Protein AF-A0A6V8NRU1-F1 (afdb_monomer_lite)

Structure (mmCIF, N/CA/C/O backbone):
data_AF-A0A6V8NRU1-F1
#
_entry.id   AF-A0A6V8NRU1-F1
#
loop_
_atom_site.group_PDB
_atom_site.id
_atom_site.type_symbol
_atom_site.label_atom_id
_atom_site.label_alt_id
_atom_site.label_comp_id
_atom_site.label_asym_id
_atom_site.label_entity_id
_atom_site.label_seq_id
_atom_site.pdbx_PDB_ins_code
_atom_site.Cartn_x
_atom_site.Cartn_y
_atom_site.Cartn_z
_atom_site.occupancy
_atom_site.B_iso_or_equiv
_atom_site.auth_seq_id
_atom_site.auth_comp_id
_atom_site.auth_asym_id
_atom_site.auth_atom_id
_atom_site.pdbx_PDB_model_num
ATOM 1 N N . ALA A 1 1 ? 8.010 -3.815 -4.940 1.00 85.75 1 ALA A N 1
ATOM 2 C CA . ALA A 1 1 ? 7.637 -4.347 -3.633 1.00 85.75 1 ALA A CA 1
ATOM 3 C C . ALA A 1 1 ? 7.348 -3.176 -2.718 1.00 85.75 1 ALA A C 1
ATOM 5 O O . ALA A 1 1 ? 8.067 -2.179 -2.799 1.00 85.75 1 ALA A O 1
ATOM 6 N N . GLU A 1 2 ? 6.309 -3.306 -1.908 1.00 90.31 2 GLU A N 1
ATOM 7 C CA . GLU A 1 2 ? 5.786 -2.285 -0.998 1.00 90.31 2 GLU A CA 1
ATOM 8 C C . GLU A 1 2 ? 5.413 -2.952 0.327 1.00 90.31 2 GLU A C 1
ATOM 10 O O . GLU A 1 2 ? 4.991 -4.106 0.329 1.00 90.31 2 GLU A O 1
ATOM 15 N N . LEU A 1 3 ? 5.564 -2.232 1.436 1.00 89.31 3 LEU A N 1
ATOM 16 C CA . LEU A 1 3 ? 4.968 -2.574 2.721 1.00 89.31 3 LEU A CA 1
ATOM 17 C C . LEU A 1 3 ? 4.166 -1.361 3.193 1.00 89.31 3 LEU A C 1
ATOM 19 O O . LEU A 1 3 ? 4.738 -0.279 3.337 1.00 89.31 3 LEU A O 1
ATOM 23 N N . GLY A 1 4 ? 2.878 -1.551 3.458 1.00 89.19 4 GLY A N 1
ATOM 24 C CA . GLY A 1 4 ? 1.996 -0.512 3.969 1.00 89.19 4 GLY A CA 1
ATOM 25 C C . GLY A 1 4 ? 1.257 -0.942 5.232 1.00 89.19 4 GLY A C 1
ATOM 26 O O . GLY A 1 4 ? 1.051 -2.128 5.490 1.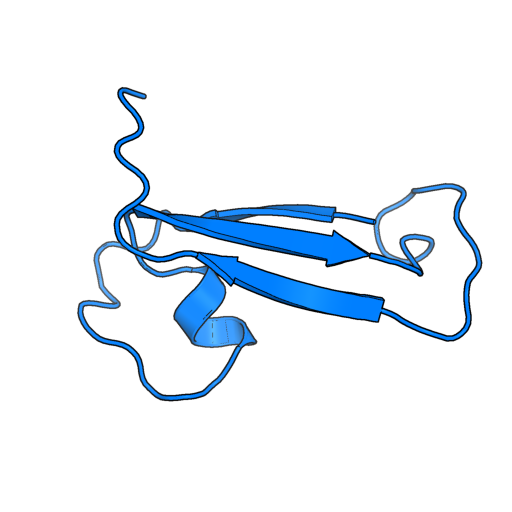00 89.19 4 GLY A O 1
ATOM 27 N N . ILE A 1 5 ? 0.897 0.052 6.044 1.00 90.50 5 ILE A N 1
ATOM 28 C CA . ILE A 1 5 ? 0.113 -0.110 7.270 1.00 90.50 5 ILE A CA 1
ATOM 29 C C . ILE A 1 5 ? -1.125 0.770 7.132 1.00 90.50 5 ILE A C 1
ATOM 31 O O . ILE A 1 5 ? -1.014 1.971 6.869 1.00 90.50 5 ILE A O 1
ATOM 35 N N . GLY A 1 6 ? -2.297 0.177 7.317 1.00 90.38 6 GLY A N 1
ATOM 36 C CA . GLY A 1 6 ? -3.559 0.888 7.298 1.00 90.38 6 GLY A CA 1
ATOM 37 C C . GLY A 1 6 ? -3.751 1.713 8.571 1.00 90.38 6 GLY A C 1
ATOM 38 O O . GLY A 1 6 ? -3.588 1.227 9.693 1.00 90.38 6 GLY A O 1
ATOM 39 N N . LEU A 1 7 ? -4.081 2.994 8.389 1.00 90.81 7 LEU A N 1
ATOM 40 C CA . LEU A 1 7 ? -4.179 3.996 9.460 1.00 90.81 7 LEU A CA 1
ATOM 41 C C . LEU A 1 7 ? -5.481 4.809 9.409 1.00 90.81 7 LEU A C 1
ATOM 43 O O . LEU A 1 7 ? -5.625 5.780 10.146 1.00 90.81 7 LEU A O 1
ATOM 47 N N . ASN A 1 8 ? -6.425 4.467 8.530 1.00 91.62 8 ASN A N 1
ATOM 48 C CA . ASN A 1 8 ? -7.671 5.207 8.373 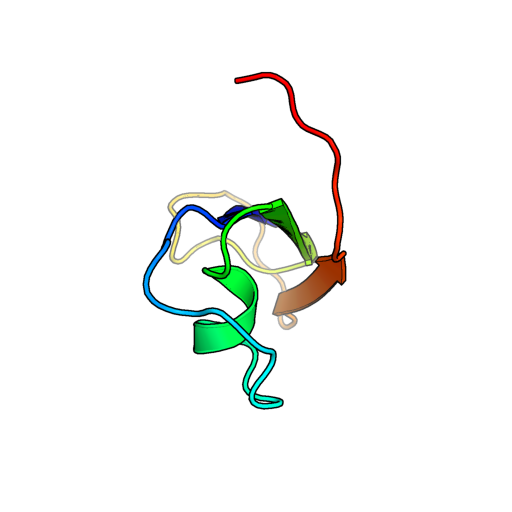1.00 91.62 8 ASN A CA 1
ATOM 49 C C . ASN A 1 8 ? -8.729 4.708 9.378 1.00 91.62 8 ASN A C 1
ATOM 51 O O . ASN A 1 8 ? -9.246 3.602 9.208 1.00 91.62 8 ASN A O 1
ATOM 55 N N . PRO A 1 9 ? -9.111 5.514 10.389 1.00 89.50 9 PRO A N 1
ATOM 56 C CA . PRO A 1 9 ? -10.103 5.115 11.387 1.00 89.50 9 PRO A CA 1
ATOM 57 C C . PRO A 1 9 ? -11.545 5.169 10.861 1.00 89.50 9 PRO A C 1
ATOM 59 O O . PRO A 1 9 ? -12.452 4.659 11.511 1.00 89.50 9 PRO A O 1
ATOM 62 N N . MET A 1 10 ? -11.778 5.802 9.704 1.00 92.44 10 MET A N 1
ATOM 63 C CA . MET A 1 10 ? -13.115 5.941 9.118 1.00 92.44 10 MET A CA 1
ATOM 64 C C . MET A 1 10 ? -13.559 4.687 8.364 1.00 92.44 10 MET A C 1
ATOM 66 O O . MET A 1 10 ? -14.748 4.519 8.106 1.00 92.44 10 MET A O 1
ATOM 70 N N . ILE A 1 11 ? -12.620 3.811 7.996 1.00 89.25 11 ILE A N 1
ATOM 71 C CA . ILE A 1 11 ? -12.930 2.554 7.318 1.00 89.25 11 ILE A CA 1
ATOM 72 C C . ILE A 1 11 ? -12.995 1.472 8.389 1.00 89.25 11 ILE A C 1
ATOM 74 O O . ILE A 1 11 ? -11.976 1.009 8.894 1.00 89.25 11 ILE A O 1
ATOM 78 N N . THR A 1 12 ? -14.215 1.115 8.773 1.00 86.50 12 THR A N 1
ATOM 79 C CA . THR A 1 12 ? -14.482 0.219 9.906 1.00 86.50 12 THR A CA 1
ATOM 80 C C . THR A 1 12 ? -14.729 -1.228 9.492 1.00 86.50 12 THR A C 1
ATOM 82 O O . THR A 1 12 ? -14.796 -2.109 10.346 1.00 86.50 12 THR A O 1
ATOM 85 N N . GLN A 1 13 ? -14.873 -1.487 8.193 1.00 86.38 13 GLN A N 1
ATOM 86 C CA . GLN A 1 13 ? -15.144 -2.811 7.647 1.00 86.38 13 GLN A CA 1
ATOM 87 C C . GLN A 1 13 ? -14.527 -2.961 6.259 1.00 86.38 13 GLN A C 1
ATOM 89 O O . GLN A 1 13 ? -14.385 -1.976 5.533 1.00 86.38 13 GLN A O 1
ATOM 94 N N . MET A 1 14 ? -14.211 -4.202 5.887 1.00 86.50 14 MET A N 1
ATOM 95 C CA . MET A 1 14 ? -13.788 -4.514 4.525 1.00 86.50 14 MET A CA 1
ATOM 96 C C . MET A 1 14 ? -14.928 -4.302 3.538 1.00 86.50 14 MET A C 1
ATOM 98 O O . MET A 1 14 ? -16.069 -4.697 3.789 1.00 86.50 14 MET A O 1
ATOM 102 N N . VAL A 1 15 ? -14.585 -3.726 2.393 1.00 90.19 15 VAL A N 1
ATOM 103 C CA . VAL A 1 15 ? -15.507 -3.492 1.280 1.00 90.19 15 VAL A CA 1
ATOM 104 C C . VAL A 1 15 ? -15.214 -4.394 0.078 1.00 90.19 15 VAL A C 1
ATOM 106 O O . VAL A 1 15 ? -15.998 -4.408 -0.868 1.00 90.19 15 VAL A O 1
ATOM 109 N N . GLY A 1 16 ? -14.125 -5.173 0.113 1.00 87.81 16 GLY A N 1
ATOM 110 C CA . GLY A 1 16 ? -13.709 -6.051 -0.983 1.00 87.81 16 GLY A CA 1
ATOM 111 C C . GLY A 1 16 ? -12.994 -5.297 -2.104 1.00 87.81 16 GLY A C 1
ATOM 112 O O . GLY A 1 16 ? -12.978 -5.751 -3.247 1.00 87.81 16 GLY A O 1
ATOM 113 N N . TYR A 1 17 ? -12.435 -4.131 -1.786 1.00 89.69 17 TYR A N 1
ATOM 114 C CA . TYR A 1 17 ? -11.720 -3.280 -2.725 1.00 89.69 17 TYR A CA 1
ATOM 115 C C . TYR A 1 17 ? -10.351 -2.935 -2.150 1.00 89.69 17 TYR A C 1
ATOM 117 O O . TYR A 1 17 ? -10.250 -2.142 -1.213 1.00 89.69 17 TYR A O 1
ATOM 125 N N . THR A 1 18 ? -9.299 -3.512 -2.740 1.00 88.25 18 THR A N 1
ATOM 126 C CA . THR A 1 18 ? -7.923 -3.497 -2.217 1.00 88.25 18 THR A CA 1
ATOM 127 C C . THR A 1 18 ? -7.457 -2.107 -1.796 1.00 88.25 18 THR A C 1
ATOM 129 O O . THR A 1 18 ? -7.057 -1.931 -0.653 1.00 88.25 18 THR A O 1
ATOM 132 N N . LEU A 1 19 ? -7.625 -1.092 -2.654 1.00 87.25 19 LEU A N 1
ATOM 133 C CA . LEU A 1 19 ? -7.181 0.282 -2.369 1.00 87.25 19 LEU A CA 1
ATOM 134 C C . LEU A 1 19 ? -7.853 0.916 -1.143 1.00 87.25 19 LEU A C 1
ATOM 136 O O . LEU A 1 19 ? -7.347 1.890 -0.589 1.00 87.25 19 LEU A O 1
ATOM 140 N N . THR A 1 20 ? -9.039 0.441 -0.765 1.00 89.50 20 THR A N 1
ATOM 141 C CA . THR A 1 20 ? -9.747 0.912 0.433 1.00 89.50 20 THR A CA 1
ATOM 142 C C . THR A 1 20 ? -9.403 0.035 1.629 1.00 89.50 20 THR A C 1
ATOM 144 O O . THR A 1 20 ? -9.092 0.555 2.699 1.00 89.50 20 THR A O 1
ATOM 147 N N . ASP A 1 21 ? -9.384 -1.281 1.434 1.00 88.06 21 ASP A N 1
ATOM 148 C CA . ASP A 1 21 ? -9.134 -2.254 2.496 1.00 88.06 21 ASP A CA 1
ATOM 149 C C . ASP A 1 21 ? -7.696 -2.163 3.044 1.00 88.06 21 ASP A C 1
ATOM 151 O O . ASP A 1 21 ? -7.470 -2.342 4.242 1.00 88.06 21 ASP A O 1
ATOM 155 N N . GLU A 1 22 ? -6.725 -1.777 2.210 1.00 90.25 22 GLU A N 1
ATOM 156 C CA . GLU A 1 22 ? -5.321 -1.553 2.601 1.00 90.25 22 GLU A CA 1
ATOM 157 C C . GLU A 1 22 ? -5.159 -0.385 3.584 1.00 90.25 22 GLU A C 1
ATOM 159 O O . GLU A 1 22 ? -4.152 -0.264 4.275 1.00 90.25 22 GLU A O 1
ATOM 164 N N . LYS A 1 23 ? -6.159 0.499 3.651 1.00 90.62 23 LYS A N 1
ATOM 165 C CA . LYS A 1 23 ? -6.114 1.703 4.480 1.00 90.62 23 LYS A CA 1
ATOM 166 C C . LYS A 1 23 ? -6.797 1.508 5.831 1.00 90.62 23 LYS A C 1
ATOM 168 O O . LYS A 1 23 ? -6.648 2.388 6.674 1.00 90.62 23 LYS A O 1
ATOM 173 N N . ILE A 1 24 ? -7.529 0.412 6.047 1.00 91.62 24 ILE A N 1
ATOM 174 C CA . ILE A 1 24 ? -8.249 0.121 7.300 1.00 91.62 24 ILE A CA 1
ATOM 175 C C . ILE A 1 24 ? -7.280 0.117 8.483 1.00 91.62 24 ILE A C 1
ATOM 177 O O . ILE A 1 24 ? -6.218 -0.492 8.428 1.00 91.62 24 ILE A O 1
ATOM 181 N N . ILE A 1 25 ? -7.644 0.773 9.584 1.00 90.56 25 ILE A N 1
ATOM 182 C CA . ILE A 1 25 ? -6.791 0.776 10.774 1.00 90.56 25 ILE A CA 1
ATOM 183 C C . ILE A 1 25 ? -6.491 -0.654 11.267 1.00 90.56 25 ILE A C 1
ATOM 185 O O . ILE A 1 25 ? -7.397 -1.463 11.465 1.00 90.5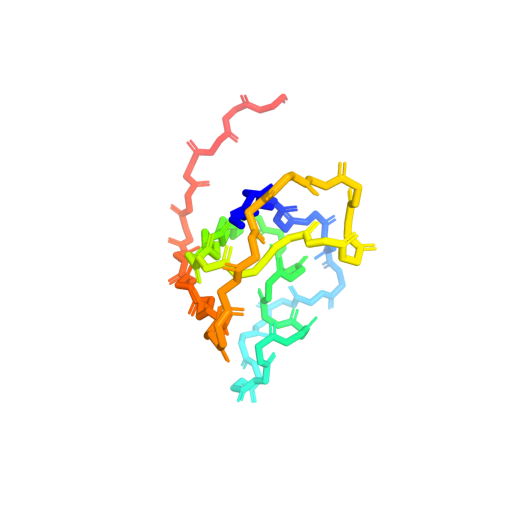6 25 ILE A O 1
ATOM 189 N N . GLY A 1 26 ? -5.208 -0.968 11.462 1.00 86.06 26 GLY A N 1
ATOM 190 C CA . GLY A 1 26 ? -4.765 -2.295 11.912 1.00 86.06 26 GLY A CA 1
ATOM 191 C C . GLY A 1 26 ? -4.596 -3.335 10.798 1.00 86.06 26 GLY A C 1
ATOM 192 O O . GLY A 1 26 ? -4.378 -4.516 11.095 1.00 86.06 26 GLY A O 1
ATOM 193 N N . THR A 1 27 ? -4.676 -2.929 9.528 1.00 90.25 27 THR A N 1
ATOM 194 C CA . THR A 1 27 ? -4.259 -3.771 8.401 1.00 90.25 27 THR A CA 1
ATOM 195 C C . THR A 1 27 ? -2.795 -3.551 8.056 1.00 90.25 27 THR A C 1
ATOM 197 O O . THR A 1 27 ? -2.213 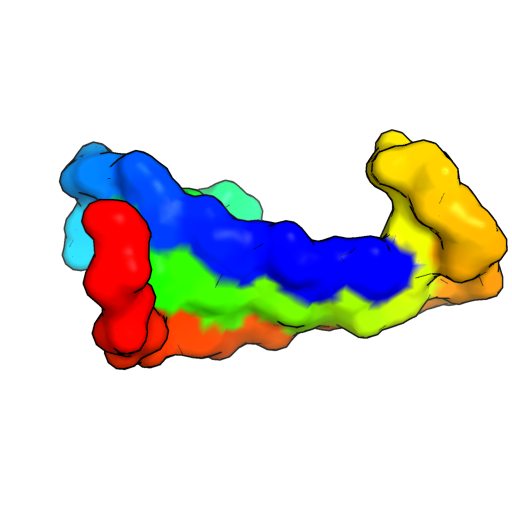-2.496 8.308 1.00 90.25 27 THR A O 1
ATOM 200 N N . VAL A 1 28 ? -2.183 -4.587 7.495 1.00 90.25 28 VAL A N 1
ATOM 201 C CA . VAL A 1 28 ? -0.863 -4.520 6.870 1.00 90.25 28 VAL A CA 1
ATOM 202 C C . VAL A 1 28 ? -1.007 -5.108 5.481 1.00 90.25 28 VAL A C 1
ATOM 204 O O . VAL A 1 28 ? -1.622 -6.165 5.324 1.00 90.25 28 VAL A O 1
ATOM 207 N N . HIS A 1 29 ? -0.427 -4.458 4.482 1.00 91.38 29 HIS A N 1
ATOM 208 C CA . HIS A 1 29 ? -0.333 -5.022 3.145 1.00 91.38 29 HIS A CA 1
ATOM 209 C C . HIS A 1 29 ? 1.111 -5.098 2.679 1.00 91.38 29 HIS A C 1
ATOM 211 O O . HIS A 1 29 ? 1.936 -4.230 2.959 1.00 91.38 29 HIS A O 1
ATOM 217 N N . LEU A 1 30 ? 1.410 -6.182 1.976 1.00 89.06 30 LEU A N 1
ATOM 218 C CA . LEU A 1 30 ? 2.700 -6.433 1.362 1.00 89.06 30 LEU A CA 1
ATOM 219 C C . LEU A 1 30 ? 2.480 -6.620 -0.133 1.00 89.06 30 LEU A C 1
ATOM 221 O O . LEU A 1 30 ? 1.814 -7.572 -0.538 1.00 89.06 30 LEU A O 1
ATOM 225 N N . ALA A 1 31 ? 3.086 -5.757 -0.940 1.00 90.25 31 ALA A N 1
ATOM 226 C CA . ALA A 1 31 ? 3.090 -5.910 -2.382 1.00 90.25 31 ALA A CA 1
ATOM 227 C C . ALA A 1 31 ? 4.394 -6.551 -2.855 1.00 90.25 31 ALA A C 1
ATOM 229 O O . ALA A 1 31 ? 5.492 -6.088 -2.520 1.00 90.25 31 ALA A O 1
ATOM 230 N N . ILE A 1 32 ? 4.297 -7.578 -3.696 1.00 90.06 32 ILE A N 1
ATOM 231 C CA . ILE A 1 32 ? 5.447 -8.193 -4.372 1.00 90.06 32 ILE A CA 1
ATOM 232 C C . ILE A 1 32 ? 5.443 -7.767 -5.842 1.00 90.06 32 ILE A C 1
ATOM 234 O O . ILE A 1 32 ? 4.395 -7.738 -6.480 1.00 90.06 32 ILE A O 1
ATOM 238 N N . GLY A 1 33 ? 6.623 -7.445 -6.384 1.00 90.44 33 GLY A N 1
ATOM 239 C CA . GLY A 1 33 ? 6.785 -7.068 -7.792 1.00 90.44 33 GLY A CA 1
ATOM 240 C C . GLY A 1 33 ? 7.177 -5.602 -7.991 1.00 90.44 33 GLY A C 1
ATOM 241 O O . GLY A 1 33 ? 8.037 -5.113 -7.254 1.00 90.44 33 GLY A O 1
ATOM 242 N N . ASN A 1 34 ? 6.620 -4.904 -8.977 1.00 92.12 34 ASN A N 1
ATOM 243 C CA . ASN A 1 34 ? 7.045 -3.574 -9.410 1.00 92.12 34 ASN A CA 1
ATOM 244 C C . ASN A 1 34 ? 7.020 -2.558 -8.257 1.00 92.12 34 ASN A C 1
ATOM 246 O O . ASN A 1 34 ? 6.113 -2.569 -7.426 1.00 92.12 34 ASN A O 1
ATOM 250 N N . ASN A 1 35 ? 8.023 -1.686 -8.173 1.00 92.06 35 ASN A N 1
ATOM 251 C CA . ASN A 1 35 ? 7.959 -0.470 -7.347 1.00 92.06 35 ASN A CA 1
ATOM 252 C C . ASN A 1 35 ? 8.629 0.746 -7.993 1.00 92.06 35 ASN A C 1
ATOM 254 O O . ASN A 1 35 ? 8.979 1.699 -7.297 1.00 92.06 35 ASN A O 1
ATOM 258 N N . LYS A 1 36 ? 8.793 0.752 -9.318 1.00 92.06 36 LYS A N 1
ATOM 259 C CA . LYS A 1 36 ? 9.403 1.868 -10.054 1.00 92.06 36 LYS A CA 1
ATOM 260 C C . LYS A 1 36 ? 8.618 3.165 -9.865 1.00 92.06 36 LYS A C 1
ATOM 262 O O . LYS A 1 36 ? 9.217 4.221 -9.689 1.00 92.06 36 LYS A O 1
ATOM 267 N N . THR A 1 37 ? 7.288 3.080 -9.824 1.00 87.38 37 THR A N 1
ATOM 268 C CA . THR A 1 37 ? 6.380 4.215 -9.573 1.00 87.38 37 THR A CA 1
ATOM 269 C C . THR A 1 37 ? 6.495 4.785 -8.157 1.00 87.38 37 THR A C 1
ATOM 271 O O . THR A 1 37 ? 6.123 5.931 -7.930 1.00 87.38 37 THR A O 1
ATOM 274 N N . MET A 1 38 ? 7.052 4.013 -7.221 1.00 85.62 38 MET A N 1
ATOM 275 C CA . MET A 1 38 ? 7.267 4.382 -5.817 1.00 85.62 38 MET A CA 1
ATOM 276 C C . MET A 1 38 ? 8.735 4.744 -5.534 1.00 85.62 38 MET A C 1
ATOM 278 O O . MET A 1 38 ? 9.131 4.874 -4.379 1.00 85.62 38 MET A O 1
ATOM 282 N N . GLY A 1 39 ? 9.567 4.879 -6.576 1.00 89.00 39 GLY A N 1
ATOM 283 C CA . GLY A 1 39 ? 10.991 5.210 -6.454 1.00 89.00 39 GLY A CA 1
ATOM 284 C C . GLY A 1 39 ? 11.911 4.021 -6.153 1.00 89.00 39 GLY A C 1
ATOM 285 O O . GLY A 1 39 ? 13.105 4.212 -5.929 1.00 89.00 39 GLY A O 1
ATOM 286 N N . GLY A 1 40 ? 11.389 2.793 -6.160 1.00 87.81 40 GLY A N 1
ATOM 287 C CA . GLY A 1 40 ? 12.191 1.584 -6.017 1.00 87.81 40 GLY A CA 1
ATOM 288 C C . GLY A 1 40 ? 12.884 1.162 -7.317 1.00 87.81 40 GLY A C 1
ATOM 289 O O . GLY A 1 40 ? 12.641 1.698 -8.399 1.00 87.81 40 GLY A O 1
ATOM 290 N N . GLN A 1 41 ? 13.785 0.184 -7.213 1.00 92.88 41 GLN A N 1
ATOM 291 C CA . GLN A 1 41 ? 14.560 -0.324 -8.352 1.00 92.88 41 GLN A CA 1
ATOM 292 C C . GLN A 1 41 ? 13.954 -1.577 -8.997 1.00 92.88 41 GLN A C 1
ATOM 294 O O . GLN A 1 41 ? 14.425 -1.981 -10.057 1.00 92.88 41 GLN A O 1
ATOM 299 N N . ASN A 1 42 ? 12.934 -2.186 -8.384 1.00 90.31 42 ASN A N 1
ATOM 300 C CA . ASN A 1 42 ? 12.382 -3.448 -8.858 1.00 90.31 42 ASN A CA 1
ATOM 301 C C . ASN A 1 42 ? 11.445 -3.211 -10.042 1.00 90.31 42 ASN A C 1
ATOM 303 O O . ASN A 1 42 ? 10.342 -2.685 -9.872 1.00 90.31 42 ASN A O 1
ATOM 307 N N . ASP A 1 43 ? 11.903 -3.617 -11.222 1.00 90.69 43 ASP A N 1
ATOM 308 C CA . ASP A 1 43 ? 11.155 -3.569 -12.470 1.00 90.69 43 ASP A CA 1
ATOM 309 C C . ASP A 1 43 ? 10.615 -4.969 -12.771 1.00 90.69 43 ASP A C 1
ATOM 311 O O . ASP A 1 43 ? 11.361 -5.892 -13.092 1.00 90.69 43 ASP A O 1
ATOM 315 N N . SER A 1 44 ? 9.321 -5.150 -12.545 1.00 91.62 44 SER A N 1
ATOM 316 C CA . SER A 1 44 ? 8.620 -6.421 -12.715 1.00 91.62 44 SER A CA 1
ATOM 317 C C . SER A 1 44 ? 7.273 -6.145 -13.367 1.00 91.62 44 SER A C 1
ATOM 319 O O . SER A 1 44 ? 6.678 -5.098 -13.116 1.00 91.62 44 SER A O 1
ATOM 321 N N . ASP A 1 45 ? 6.770 -7.080 -14.168 1.00 91.75 45 ASP A N 1
ATOM 322 C CA . ASP A 1 45 ? 5.466 -6.941 -14.834 1.00 91.75 45 ASP A CA 1
ATOM 323 C C . ASP A 1 45 ? 4.278 -7.096 -13.874 1.00 91.75 45 ASP A C 1
ATOM 325 O O . ASP A 1 45 ? 3.143 -6.767 -14.211 1.00 91.75 45 ASP A O 1
ATOM 329 N N . LEU A 1 46 ? 4.530 -7.615 -12.672 1.00 88.19 46 LEU A N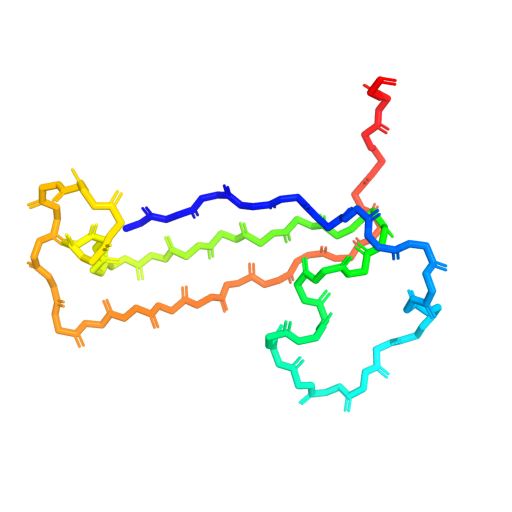 1
ATOM 330 C CA . LEU A 1 46 ? 3.512 -7.870 -11.664 1.00 88.19 46 LEU A CA 1
ATOM 331 C C . LEU A 1 46 ? 3.660 -6.890 -10.510 1.00 88.19 46 LEU A C 1
ATOM 333 O O . LEU A 1 46 ? 4.771 -6.525 -10.145 1.00 88.19 46 LEU A O 1
ATOM 337 N N . HIS A 1 47 ? 2.543 -6.509 -9.906 1.00 90.00 47 HIS A N 1
ATOM 338 C CA . HIS A 1 47 ? 2.473 -5.877 -8.595 1.00 90.00 47 HIS A CA 1
ATOM 339 C C . HIS A 1 47 ? 1.277 -6.509 -7.888 1.00 90.00 47 HIS A C 1
ATOM 341 O O . HIS A 1 47 ? 0.143 -6.327 -8.325 1.00 90.00 47 HIS A O 1
ATOM 347 N N . TRP A 1 48 ? 1.541 -7.345 -6.886 1.00 87.31 48 TRP A N 1
ATOM 348 C CA . TRP A 1 48 ? 0.508 -8.136 -6.225 1.00 87.31 48 TRP A CA 1
ATOM 349 C C . TRP A 1 48 ? 0.468 -7.826 -4.738 1.00 87.31 48 TRP A C 1
ATOM 351 O O . TRP A 1 48 ? 1.391 -8.192 -4.009 1.00 87.31 48 TRP A O 1
ATOM 361 N N . ASP A 1 49 ? -0.631 -7.209 -4.314 1.00 86.38 49 ASP A N 1
ATOM 362 C CA . ASP A 1 49 ? -0.945 -6.891 -2.926 1.00 86.38 49 ASP A CA 1
ATOM 363 C C . ASP A 1 49 ? -1.495 -8.090 -2.155 1.00 86.38 49 ASP A C 1
ATOM 365 O O . ASP A 1 49 ? -2.477 -8.731 -2.543 1.00 86.38 49 ASP A O 1
ATOM 369 N N . ILE A 1 50 ? -0.871 -8.371 -1.018 1.00 86.62 50 ILE A N 1
ATOM 370 C CA . ILE A 1 50 ? -1.329 -9.349 -0.038 1.00 86.62 50 ILE A CA 1
ATOM 371 C C . ILE A 1 50 ? -1.744 -8.579 1.205 1.00 86.62 50 ILE A C 1
ATOM 373 O O . ILE A 1 50 ? -0.924 -7.891 1.809 1.00 86.62 50 ILE A O 1
ATOM 377 N N . LEU A 1 51 ? -3.008 -8.721 1.595 1.00 86.88 51 LEU A N 1
ATOM 378 C CA . LEU A 1 51 ? -3.599 -7.988 2.708 1.00 86.88 51 LEU A CA 1
ATOM 379 C C . LEU A 1 51 ? -3.754 -8.883 3.938 1.00 86.88 51 LEU A C 1
ATOM 381 O O . LEU A 1 51 ? -4.271 -9.998 3.843 1.00 86.88 51 LEU A O 1
ATOM 385 N N . HIS A 1 52 ? -3.341 -8.384 5.100 1.00 85.69 52 HIS A N 1
ATOM 386 C CA . HIS A 1 52 ? -3.539 -9.039 6.386 1.00 85.69 52 HIS A CA 1
ATOM 387 C C . HIS A 1 52 ? -4.341 -8.138 7.329 1.00 85.69 52 HIS A C 1
ATOM 389 O O . HIS A 1 52 ? -4.041 -6.955 7.493 1.00 85.69 52 HIS A O 1
ATOM 395 N N . LEU A 1 53 ? -5.367 -8.715 7.953 1.00 78.81 53 LEU A N 1
ATOM 396 C CA . LEU A 1 53 ? -6.247 -8.041 8.911 1.00 78.81 53 LEU A CA 1
ATOM 397 C C . LEU A 1 53 ? -5.820 -8.355 10.343 1.00 78.81 53 LEU A C 1
ATOM 399 O O . LEU A 1 53 ? -5.218 -9.396 10.591 1.00 78.81 53 LEU A O 1
ATOM 403 N N . ASN A 1 54 ? -6.233 -7.512 11.294 1.00 72.62 54 ASN A N 1
ATOM 404 C CA . ASN A 1 54 ? -6.004 -7.715 12.730 1.00 72.62 54 ASN A CA 1
ATOM 405 C C . ASN A 1 54 ? -4.521 -7.860 13.091 1.00 72.62 54 ASN A C 1
ATOM 407 O O . ASN A 1 54 ? -4.152 -8.645 13.967 1.00 72.62 54 ASN A O 1
ATOM 411 N N . SER A 1 55 ? -3.660 -7.101 12.417 1.00 67.69 55 SER A N 1
ATOM 412 C CA . SER A 1 55 ? -2.253 -7.066 12.775 1.00 67.69 55 SER A CA 1
ATOM 413 C C . SER A 1 55 ? -2.108 -6.218 14.037 1.00 67.69 55 SER A C 1
ATOM 415 O O . SER A 1 55 ? -2.207 -4.993 13.989 1.00 67.69 55 SER A O 1
ATOM 417 N N . SER A 1 56 ? -1.909 -6.866 15.186 1.00 62.19 56 SER A N 1
ATOM 418 C CA . SER A 1 56 ? -1.675 -6.183 16.461 1.00 62.19 56 SER A CA 1
ATOM 419 C C . SER A 1 56 ? -0.317 -5.482 16.440 1.00 62.19 56 SER A C 1
ATOM 421 O O . SER A 1 56 ? 0.700 -6.059 16.820 1.00 62.19 56 SER A O 1
ATOM 423 N N . PHE A 1 57 ? -0.305 -4.233 15.986 1.00 58.44 57 PHE A N 1
ATOM 424 C CA . PHE A 1 57 ? 0.837 -3.336 16.090 1.00 58.44 57 PHE A CA 1
ATOM 425 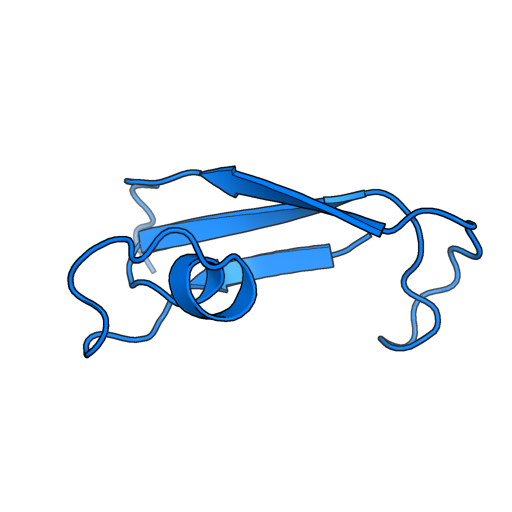C C . PHE A 1 57 ? 0.625 -2.385 17.268 1.00 58.44 57 PHE A C 1
ATOM 427 O O . PHE A 1 57 ? -0.361 -1.656 17.326 1.00 58.44 57 PHE A O 1
ATOM 434 N N . CYS A 1 58 ? 1.560 -2.401 18.215 1.00 50.84 58 CYS A N 1
ATOM 435 C CA . CYS A 1 58 ? 1.716 -1.319 19.179 1.00 50.84 58 CYS A CA 1
ATOM 436 C C . CYS A 1 58 ? 2.575 -0.257 18.483 1.00 50.84 58 CYS A C 1
ATOM 438 O O . CYS A 1 58 ? 3.751 -0.520 18.222 1.00 50.84 58 CYS A O 1
ATOM 440 N N . ILE A 1 59 ? 1.966 0.863 18.091 1.00 52.91 59 ILE A N 1
ATOM 441 C CA . ILE A 1 59 ? 2.632 1.990 17.418 1.00 52.91 59 ILE A CA 1
ATOM 442 C C . ILE A 1 59 ? 2.778 3.142 18.405 1.00 52.91 59 ILE A C 1
ATOM 444 O O . ILE A 1 59 ? 1.795 3.388 19.141 1.00 52.91 59 ILE A O 1
#

Organism: NCBI:txid2754717

pLDDT: mean 86.23, std 9.2, range [50.84, 92.88]

Foldseek 3Di:
DDKAAADDPVCPDDPPDCVSLSNHHQKIKDWPADDVVVVDDGHGPDTDIDIDHNNDDDD

InterPro domains:
  IPR052170 Metal-dependent Exopeptidase M29 [PTHR34448] (1-51)

Sequence (59 aa):
AELGIGLNPMITQMVGYTLTDEKIIGTVHLAIGNNKTMGGQNDSDLHWDILHLNSSFCI

Secondary structure (DSSP, 8-state):
-EEEE--BTT--S--S-HHHHTTBTT-EEEEEE--GGGT-S---S-EEEEEE-------

Radius of gyration: 12.29 Å; chains: 1; bounding box: 30×15×34 Å